Protein AF-A0AAW8TGK5-F1 (afdb_monomer)

pLDDT: mean 77.02, std 14.03, range [43.25, 92.62]

Radius of gyration: 30.62 Å; Cα contacts (8 Å, |Δi|>4): 104; chains: 1; bounding box: 26×89×58 Å

Solvent-accessible surface area (backbone atoms only — not comparable to full-atom values): 5677 Å² total; per-residue (Å²): 141,78,89,89,78,90,84,71,95,69,66,80,74,78,75,80,78,74,75,82,76,82,71,73,89,74,71,74,75,78,62,30,24,34,37,36,42,94,72,34,18,35,38,52,81,92,61,93,57,94,67,88,78,82,48,68,33,77,51,72,88,66,29,35,73,27,78,39,67,67,66,36,43,54,54,27,71,75,72,47,57,47,72,43,80,102

Secondary structure (DSSP, 8-state):
----------------------------PPPPEEEEETTEEESS---SSS-----EES-GGGS--BS-HHHHHHHHHHH--EEEE-

Nearest PDB structures (foldseek):
  8qkh-assembly1_n  TM=4.231E-01  e=6.557E-01  Staphylococcus phage 812

Mean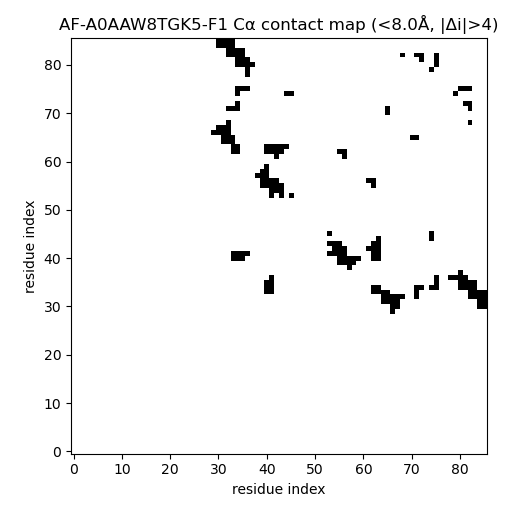 predicted aligned error: 14.54 Å

Structure (mmCIF, N/CA/C/O backbone):
data_AF-A0AAW8TGK5-F1
#
_entry.id   AF-A0AAW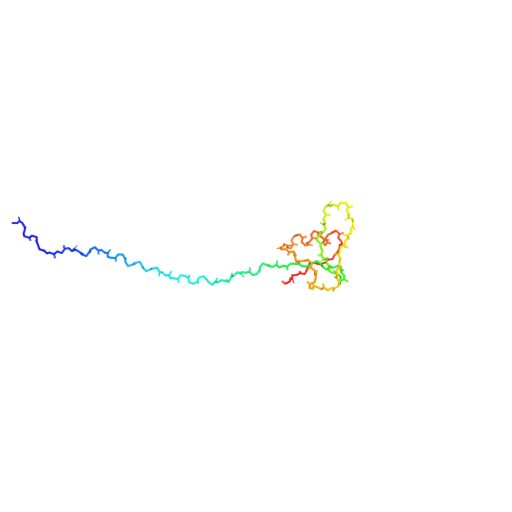8TGK5-F1
#
loop_
_atom_site.group_PDB
_atom_site.id
_atom_site.type_symbol
_atom_site.label_atom_id
_atom_site.label_alt_id
_atom_site.label_comp_id
_atom_site.label_asym_id
_atom_site.label_entity_id
_atom_site.label_seq_id
_atom_site.pdbx_PDB_ins_code
_atom_site.Cartn_x
_atom_site.Cartn_y
_atom_site.Cartn_z
_atom_site.occupancy
_atom_site.B_iso_or_equiv
_atom_site.auth_seq_id
_atom_site.auth_comp_id
_atom_site.auth_asym_id
_atom_site.auth_atom_id
_atom_site.pdbx_PDB_model_num
ATOM 1 N N . PRO A 1 1 ? 12.906 -75.725 39.385 1.00 50.88 1 PRO A N 1
ATOM 2 C CA . PRO A 1 1 ? 13.018 -74.283 39.047 1.00 50.88 1 PRO A CA 1
ATOM 3 C C . PRO A 1 1 ? 13.123 -74.099 37.520 1.00 50.88 1 PRO A C 1
ATOM 5 O O . PRO A 1 1 ? 14.039 -74.644 36.925 1.00 50.88 1 PRO A O 1
ATOM 8 N N . TYR A 1 2 ? 12.218 -73.451 36.790 1.00 43.25 2 TYR A N 1
ATOM 9 C CA . TYR A 1 2 ? 11.074 -72.594 37.099 1.00 43.25 2 TYR A CA 1
ATOM 10 C C . TYR A 1 2 ? 9.999 -72.932 36.043 1.00 43.25 2 TYR A C 1
ATOM 12 O O . TYR A 1 2 ? 10.322 -73.011 34.859 1.00 43.25 2 TYR A O 1
ATOM 20 N N . CYS A 1 3 ? 8.756 -73.193 36.455 1.00 54.91 3 CYS A N 1
ATOM 21 C CA . CYS A 1 3 ? 7.613 -73.276 35.548 1.00 54.91 3 CYS A CA 1
ATOM 22 C C . CYS A 1 3 ? 7.203 -71.840 35.191 1.00 54.91 3 CYS A C 1
ATOM 24 O O . CYS A 1 3 ? 6.718 -71.104 36.045 1.00 54.91 3 CYS A O 1
ATOM 26 N N . GLY A 1 4 ? 7.469 -71.407 33.960 1.00 50.69 4 GLY A N 1
ATOM 27 C CA . GLY A 1 4 ? 7.009 -70.108 33.480 1.00 50.69 4 GLY A CA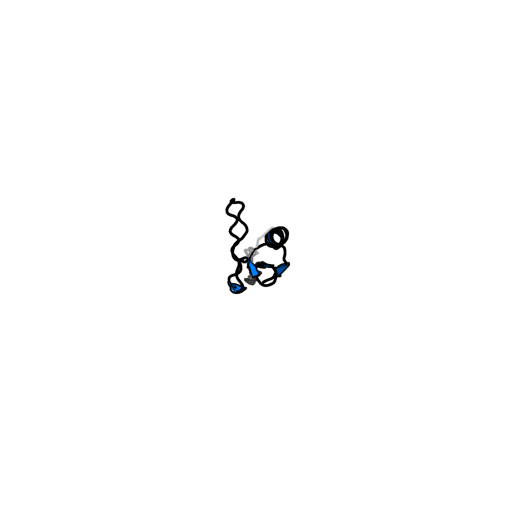 1
ATOM 28 C C . GLY A 1 4 ? 5.526 -70.181 33.124 1.00 50.69 4 GLY A C 1
ATOM 29 O O . GLY A 1 4 ? 5.154 -70.857 32.173 1.00 50.69 4 GLY A O 1
ATOM 30 N N . THR A 1 5 ? 4.684 -69.491 33.880 1.00 58.53 5 THR A N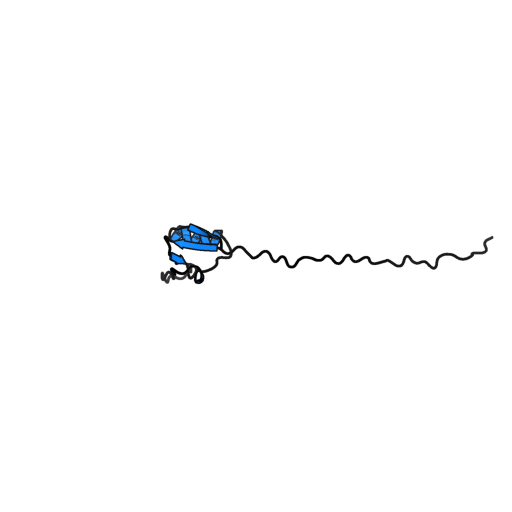 1
ATOM 31 C CA . THR A 1 5 ? 3.302 -69.152 33.505 1.00 58.53 5 THR A CA 1
ATOM 32 C C . THR A 1 5 ? 3.119 -67.644 33.721 1.00 58.53 5 THR A C 1
ATOM 34 O O . THR A 1 5 ? 3.744 -67.124 34.644 1.00 58.53 5 THR A O 1
ATOM 37 N N . PRO A 1 6 ? 2.151 -66.962 33.085 1.00 63.78 6 PRO A N 1
ATOM 38 C CA . PRO A 1 6 ? 1.930 -66.799 31.643 1.00 63.78 6 PRO A CA 1
ATOM 39 C C . PRO A 1 6 ? 1.516 -65.333 31.336 1.00 63.78 6 PRO A C 1
ATOM 41 O O . PRO A 1 6 ? 0.331 -65.043 31.317 1.00 63.78 6 PRO A O 1
ATOM 44 N N . LEU A 1 7 ? 2.439 -64.384 31.189 1.00 54.69 7 LEU A N 1
ATOM 45 C CA . LEU A 1 7 ? 2.159 -62.931 31.205 1.00 54.69 7 LEU A CA 1
ATOM 46 C C . LEU A 1 7 ? 3.372 -62.256 30.530 1.00 54.69 7 LEU A C 1
ATOM 48 O O . LEU A 1 7 ? 4.492 -62.552 30.931 1.00 54.69 7 LEU A O 1
ATOM 52 N N . ASP A 1 8 ? 3.331 -61.456 29.472 1.00 55.66 8 ASP A N 1
ATOM 53 C CA . ASP A 1 8 ? 2.303 -60.578 28.944 1.00 55.66 8 ASP A CA 1
ATOM 54 C C . ASP A 1 8 ? 2.495 -60.486 27.416 1.00 55.66 8 ASP A C 1
ATOM 56 O O . ASP A 1 8 ? 3.416 -59.828 26.936 1.00 55.66 8 ASP A O 1
ATOM 60 N N . ASP A 1 9 ? 1.596 -61.097 26.637 1.00 55.09 9 ASP A N 1
ATOM 61 C CA . ASP A 1 9 ? 1.370 -60.716 25.227 1.00 55.09 9 ASP A CA 1
ATOM 62 C C . ASP A 1 9 ? 0.640 -59.356 25.129 1.00 55.09 9 ASP A C 1
ATOM 64 O O . ASP A 1 9 ? 0.119 -58.975 24.082 1.00 55.09 9 ASP A O 1
ATOM 68 N N . ASP A 1 10 ? 0.624 -58.578 26.212 1.00 61.38 10 ASP A N 1
ATOM 69 C CA . ASP A 1 10 ? 0.232 -57.179 26.203 1.00 61.38 10 ASP A CA 1
ATOM 70 C C . ASP A 1 10 ? 1.437 -56.326 25.792 1.00 61.38 10 ASP A C 1
ATOM 72 O O . ASP A 1 10 ? 1.974 -55.515 26.548 1.00 61.38 10 ASP A O 1
ATOM 76 N N . PHE A 1 11 ? 1.836 -56.470 24.522 1.00 59.25 11 PHE A N 1
ATOM 77 C CA . PHE A 1 11 ? 2.472 -55.361 23.816 1.00 59.25 11 PHE A CA 1
ATOM 78 C C . PHE A 1 11 ? 1.656 -54.099 24.126 1.00 59.25 11 PHE A C 1
ATOM 80 O O . PHE A 1 11 ? 0.435 -54.123 23.916 1.00 59.25 11 PHE A O 1
ATOM 87 N N . PRO A 1 12 ? 2.260 -52.987 24.585 1.00 62.25 12 PRO A N 1
ATOM 88 C CA . PRO A 1 12 ? 1.508 -51.757 24.718 1.00 62.25 12 PRO A CA 1
ATOM 89 C C . PRO A 1 12 ? 1.029 -51.391 23.315 1.00 62.25 12 PRO A C 1
ATOM 91 O O . PRO A 1 12 ? 1.810 -50.966 22.461 1.00 62.25 12 PRO A O 1
ATOM 94 N N . LYS A 1 13 ? -0.267 -51.600 23.056 1.00 62.72 13 LYS A N 1
ATOM 95 C CA . LYS A 1 13 ? -0.947 -51.028 21.900 1.00 62.72 13 LYS A CA 1
ATOM 96 C C . LYS A 1 13 ? -0.774 -49.533 22.067 1.00 62.72 13 LYS A C 1
ATOM 98 O O . LYS A 1 13 ? -1.445 -48.926 22.900 1.00 62.72 13 LYS A O 1
ATOM 103 N N . TYR A 1 14 ? 0.179 -48.962 21.341 1.00 59.41 14 TYR A N 1
ATOM 104 C CA . TYR A 1 14 ? 0.372 -47.529 21.268 1.00 59.41 14 TYR A CA 1
ATOM 105 C C . TYR A 1 14 ? -0.969 -46.945 20.831 1.00 59.41 14 TYR A C 1
ATOM 107 O O . TYR A 1 14 ? -1.399 -47.059 19.686 1.00 59.41 14 TYR A O 1
ATOM 115 N N . LYS A 1 15 ? -1.710 -46.395 21.789 1.00 60.94 15 LYS A N 1
ATOM 116 C CA . LYS A 1 15 ? -2.941 -45.690 21.495 1.00 60.94 15 LYS A CA 1
ATOM 117 C C . LYS A 1 15 ? -2.477 -44.351 20.959 1.00 60.94 15 LYS A C 1
ATOM 119 O O . LYS A 1 15 ? -2.104 -43.466 21.724 1.00 60.94 15 LYS A O 1
ATOM 124 N N . THR A 1 16 ? -2.395 -44.242 19.637 1.00 63.69 16 THR A N 1
ATOM 125 C CA . THR A 1 16 ? -2.135 -42.971 18.974 1.00 63.69 16 THR A CA 1
ATOM 126 C C . THR A 1 16 ? -3.345 -42.084 19.209 1.00 63.69 16 THR A C 1
ATOM 128 O O . THR A 1 16 ? -4.304 -42.075 18.439 1.00 63.69 16 THR A O 1
ATOM 131 N N . HIS A 1 17 ? -3.330 -41.376 20.331 1.00 60.56 17 HIS A N 1
ATOM 132 C CA . HIS A 1 17 ? -4.189 -40.234 20.561 1.00 60.56 17 HIS A CA 1
ATOM 133 C C . HIS A 1 17 ? -3.656 -39.097 19.692 1.00 60.56 17 HIS A C 1
ATOM 135 O O . HIS A 1 17 ? -2.963 -38.207 20.174 1.00 60.56 17 HIS A O 1
ATOM 141 N N . PHE A 1 18 ? -3.923 -39.162 18.390 1.00 67.25 18 PHE A N 1
ATOM 142 C CA . PHE A 1 18 ? -3.820 -37.970 17.569 1.00 67.25 18 PHE A CA 1
ATOM 143 C C . PHE A 1 18 ? -4.916 -37.026 18.057 1.00 67.25 18 PHE A C 1
ATOM 145 O O . PHE A 1 18 ? -6.104 -37.320 17.940 1.00 67.25 18 PHE A O 1
ATOM 152 N N . THR A 1 19 ? -4.520 -35.928 18.684 1.00 67.62 19 THR A N 1
ATOM 153 C CA . THR A 1 19 ? -5.408 -34.786 18.858 1.00 67.62 19 THR A CA 1
ATOM 154 C C . THR A 1 19 ? -5.554 -34.134 17.492 1.00 67.62 19 THR A C 1
ATOM 156 O O . THR A 1 19 ? -4.569 -33.624 16.958 1.00 67.62 19 THR A O 1
ATOM 159 N N . GLU A 1 20 ? -6.755 -34.174 16.915 1.00 67.50 20 GLU A N 1
ATOM 160 C CA . GLU A 1 20 ? -7.096 -33.327 15.773 1.00 67.50 20 GLU A CA 1
ATOM 161 C C . GLU A 1 20 ? -6.983 -31.869 16.226 1.00 67.50 20 GLU A C 1
ATOM 163 O O . GLU A 1 20 ? -7.843 -31.343 16.933 1.00 67.50 20 GLU A O 1
ATOM 168 N N . LEU A 1 21 ? -5.874 -31.227 15.864 1.00 68.81 21 LEU A N 1
ATOM 169 C CA . LEU A 1 21 ? -5.755 -29.782 15.950 1.00 68.81 21 LEU A CA 1
ATOM 170 C C . LEU A 1 21 ? -6.684 -29.205 14.878 1.00 68.81 21 LEU A C 1
ATOM 172 O O . LEU A 1 21 ? -6.361 -29.246 13.694 1.00 68.81 21 LEU A O 1
ATOM 176 N N . HIS A 1 22 ? -7.843 -28.686 15.291 1.00 62.34 22 HIS A N 1
ATOM 177 C CA . HIS A 1 22 ? -8.582 -27.718 14.482 1.00 62.34 22 HIS A CA 1
ATOM 178 C C . HIS A 1 22 ? -7.726 -26.454 14.432 1.00 62.34 22 HIS A C 1
ATOM 180 O O . HIS A 1 22 ? -7.798 -25.611 15.324 1.00 62.34 22 HIS A O 1
ATOM 186 N N . ILE A 1 23 ? -6.857 -26.369 13.430 1.00 73.38 23 ILE A N 1
ATOM 187 C CA . ILE A 1 23 ? -6.257 -25.100 13.037 1.00 73.38 23 ILE A CA 1
ATOM 188 C C . ILE A 1 23 ? -7.419 -24.346 12.384 1.00 73.38 23 ILE A C 1
ATOM 190 O O . ILE A 1 23 ? -7.896 -24.813 11.349 1.00 73.38 23 ILE A O 1
ATOM 194 N N . PRO A 1 24 ? -7.977 -23.285 12.999 1.00 63.75 24 PRO A N 1
ATOM 195 C CA . PRO A 1 24 ? -8.936 -22.469 12.276 1.00 63.75 24 PRO A CA 1
ATOM 196 C C . PRO A 1 24 ? -8.231 -21.964 11.015 1.00 63.75 24 PRO A C 1
ATOM 198 O O . PRO A 1 24 ? -7.071 -21.555 11.093 1.00 63.75 24 PRO A O 1
ATOM 201 N N . ASP A 1 25 ? -8.914 -22.002 9.869 1.00 62.41 25 ASP A N 1
ATOM 202 C CA . ASP A 1 25 ? -8.496 -21.329 8.631 1.00 62.41 25 ASP A CA 1
ATOM 203 C C . ASP A 1 25 ? -8.554 -19.801 8.826 1.00 62.41 25 ASP A C 1
ATOM 205 O O . ASP A 1 25 ? -9.202 -19.068 8.083 1.00 62.41 25 ASP A O 1
ATOM 209 N N . GLU A 1 26 ? -7.921 -19.295 9.879 1.00 60.09 26 GLU A N 1
ATOM 210 C CA . GLU A 1 26 ? -7.731 -17.877 10.113 1.00 60.09 26 GLU A CA 1
ATOM 211 C C . GLU A 1 26 ? -6.540 -17.461 9.249 1.00 60.09 26 GLU A C 1
ATOM 213 O O . GLU A 1 26 ? -5.423 -17.228 9.705 1.00 60.09 26 GLU A O 1
ATOM 218 N N . VAL A 1 27 ? -6.780 -17.468 7.937 1.00 64.81 27 VAL A N 1
ATOM 219 C CA . VAL A 1 27 ? -5.971 -16.723 6.983 1.00 64.81 27 VAL A CA 1
ATOM 220 C C . VAL A 1 27 ? -6.166 -15.264 7.373 1.00 64.81 27 VAL A C 1
ATOM 222 O O . VAL A 1 27 ? -7.178 -14.662 7.020 1.00 64.81 27 VAL A O 1
ATOM 225 N N . GLU A 1 28 ? -5.250 -14.721 8.177 1.00 62.53 28 GLU A N 1
ATOM 226 C CA . GLU A 1 28 ? -5.179 -13.282 8.420 1.00 62.53 28 GLU A CA 1
ATOM 227 C C . GLU A 1 28 ? -5.193 -12.594 7.050 1.00 62.53 28 GLU A C 1
ATOM 229 O O . GLU A 1 28 ? -4.281 -12.790 6.244 1.00 62.53 28 GLU A O 1
ATOM 234 N N . GLU A 1 29 ? -6.261 -11.851 6.741 1.00 65.88 29 GLU A N 1
ATOM 235 C CA . GLU A 1 29 ? -6.316 -11.085 5.501 1.00 65.88 29 GLU A CA 1
ATOM 236 C C . GLU A 1 29 ? -5.115 -10.140 5.480 1.00 65.88 29 GLU A C 1
ATOM 238 O O . GLU A 1 29 ? -4.952 -9.298 6.370 1.00 65.88 29 GLU A O 1
ATOM 243 N N . GLU A 1 30 ? -4.250 -10.303 4.476 1.00 68.44 30 GLU A N 1
ATOM 244 C CA . GLU A 1 30 ? -3.071 -9.460 4.340 1.00 68.44 30 GLU A CA 1
ATOM 245 C C . GLU A 1 30 ? -3.516 -7.989 4.277 1.00 68.44 30 GLU A C 1
ATOM 247 O O . GLU A 1 30 ? -4.367 -7.630 3.450 1.00 68.44 30 GLU A O 1
ATOM 252 N N . PRO A 1 31 ? -2.990 -7.123 5.163 1.00 67.31 31 PRO A N 1
ATOM 253 C CA . PRO A 1 31 ? -3.411 -5.736 5.225 1.00 67.31 31 PRO A CA 1
ATOM 254 C C . PRO A 1 31 ? -3.043 -5.028 3.923 1.00 67.31 31 PRO A C 1
ATOM 256 O O . PRO A 1 31 ? -1.868 -4.861 3.605 1.00 67.31 31 PRO A O 1
ATOM 259 N N . LYS A 1 32 ? -4.059 -4.564 3.196 1.00 87.50 32 LYS A N 1
ATOM 260 C CA . LYS A 1 32 ? -3.884 -3.797 1.961 1.00 87.50 32 LYS A CA 1
ATOM 261 C C . LYS A 1 32 ? -3.839 -2.309 2.271 1.00 87.50 32 LYS A C 1
ATOM 263 O O . LYS A 1 32 ? -4.526 -1.814 3.160 1.00 87.50 32 LYS A O 1
ATOM 268 N N . TYR A 1 33 ? -3.043 -1.573 1.515 1.00 90.56 33 TYR A N 1
ATOM 269 C CA . TYR A 1 33 ? -2.853 -0.136 1.667 1.00 90.56 33 TYR A CA 1
ATOM 270 C C . TYR A 1 33 ? -3.216 0.580 0.365 1.00 90.56 33 TYR A C 1
ATOM 272 O O . TYR A 1 33 ? -2.998 0.058 -0.721 1.00 90.56 33 TYR A O 1
ATOM 280 N N . ARG A 1 34 ? -3.777 1.785 0.448 1.00 91.38 34 ARG A N 1
ATOM 281 C CA . ARG A 1 34 ? -4.102 2.647 -0.700 1.00 91.38 34 ARG A CA 1
ATOM 282 C C . ARG A 1 34 ? -3.412 3.994 -0.521 1.00 91.38 34 ARG A C 1
ATOM 284 O O . ARG A 1 34 ? -3.328 4.513 0.589 1.00 91.38 34 ARG A O 1
ATOM 291 N N . VAL A 1 35 ? -2.928 4.574 -1.612 1.00 91.62 35 VAL A N 1
ATOM 292 C CA . VAL A 1 35 ? -2.279 5.893 -1.606 1.00 91.62 35 VAL A CA 1
ATOM 293 C C . VAL A 1 35 ? -3.316 6.958 -1.943 1.00 91.62 35 VAL A C 1
ATOM 295 O O . VAL A 1 35 ? -3.933 6.874 -3.002 1.00 91.62 35 VAL A O 1
ATOM 298 N N . ASN A 1 36 ? -3.504 7.935 -1.050 1.00 92.06 36 ASN A N 1
ATOM 299 C CA . ASN A 1 36 ? -4.411 9.071 -1.219 1.00 92.06 36 ASN A CA 1
ATOM 300 C C . ASN A 1 36 ? -3.616 10.379 -1.331 1.00 92.06 36 ASN A C 1
ATOM 302 O O . ASN A 1 36 ? -2.790 10.710 -0.479 1.00 92.06 36 ASN A O 1
ATOM 306 N N . ILE A 1 37 ? -3.906 11.135 -2.380 1.00 91.00 37 ILE A N 1
ATOM 307 C CA . ILE A 1 37 ? -3.285 12.402 -2.734 1.00 91.00 37 ILE A CA 1
ATOM 308 C C . ILE A 1 37 ? -4.406 13.438 -2.822 1.00 91.00 37 ILE A C 1
ATOM 310 O O . ILE A 1 37 ? -5.013 13.645 -3.872 1.00 91.00 37 ILE A O 1
ATOM 314 N N . GLY A 1 38 ? -4.742 14.049 -1.683 1.00 87.56 38 GLY A N 1
ATOM 315 C CA . GLY A 1 38 ? -5.730 15.132 -1.621 1.00 87.56 38 GLY A CA 1
ATOM 316 C C . GLY A 1 38 ? -7.142 14.756 -2.099 1.00 87.56 38 GLY A C 1
ATOM 317 O O . GLY A 1 38 ? -7.863 15.623 -2.585 1.00 87.56 38 GLY A O 1
ATOM 318 N N . GLY A 1 39 ? -7.541 13.485 -1.982 1.00 88.31 39 GLY A N 1
ATOM 319 C CA . GLY A 1 39 ? -8.845 12.964 -2.414 1.00 88.31 39 GLY A CA 1
ATOM 320 C C . GLY A 1 39 ? -8.818 12.144 -3.708 1.00 88.31 39 GLY A C 1
ATOM 321 O O . GLY A 1 39 ? -9.837 11.556 -4.068 1.00 88.31 39 GLY A O 1
ATOM 322 N N . LEU A 1 40 ? -7.671 12.067 -4.387 1.00 92.44 40 LEU A N 1
ATOM 323 C CA . LEU A 1 40 ? -7.427 11.133 -5.486 1.00 92.44 40 LEU A CA 1
ATOM 324 C C . LEU A 1 40 ? -6.622 9.933 -4.996 1.00 92.44 40 LEU A C 1
ATOM 326 O O . LEU A 1 40 ? -5.651 10.085 -4.262 1.00 92.44 40 LEU A O 1
ATOM 330 N N . TYR A 1 41 ? -6.979 8.748 -5.464 1.00 92.62 41 TYR A N 1
ATOM 331 C CA . TYR A 1 41 ? -6.269 7.517 -5.171 1.00 92.62 41 TYR A CA 1
ATOM 332 C C . TYR A 1 41 ? -5.402 7.075 -6.340 1.00 92.62 41 TYR A C 1
ATOM 334 O O . TYR A 1 41 ? -5.785 7.214 -7.503 1.00 92.62 41 TYR A O 1
ATOM 342 N N . LEU A 1 42 ? -4.248 6.498 -6.026 1.00 90.62 42 LEU A N 1
ATOM 343 C CA . LEU A 1 42 ? -3.375 5.893 -7.024 1.00 90.62 42 LEU A CA 1
ATOM 344 C C . LEU A 1 42 ? -4.045 4.636 -7.600 1.00 90.62 42 LEU A C 1
ATOM 346 O O . LEU A 1 42 ? -4.482 3.766 -6.844 1.00 90.62 42 LEU A O 1
ATOM 350 N N . LYS A 1 43 ? -4.156 4.546 -8.927 1.00 91.06 43 LYS A N 1
ATOM 351 C CA . LYS A 1 43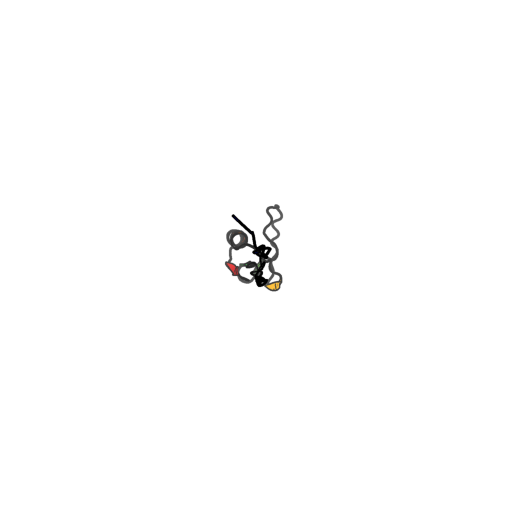 ? -4.768 3.398 -9.616 1.00 91.06 43 LYS A CA 1
ATOM 352 C C . LYS A 1 43 ? -3.737 2.339 -10.007 1.00 91.06 43 LYS A C 1
ATOM 354 O O . LYS A 1 43 ? -4.076 1.163 -10.073 1.00 91.06 43 LYS A O 1
ATOM 359 N N . GLU A 1 44 ? -2.496 2.752 -10.236 1.00 87.88 44 GLU A N 1
ATOM 360 C CA . GLU A 1 44 ? -1.369 1.895 -10.617 1.00 87.88 44 GLU A CA 1
ATOM 361 C C . GLU A 1 44 ? -0.093 2.418 -9.938 1.00 87.88 44 GLU A C 1
ATOM 363 O O . GLU A 1 44 ? 0.023 3.636 -9.771 1.00 87.88 44 GLU A O 1
ATOM 368 N N . PRO A 1 45 ? 0.843 1.544 -9.525 1.00 85.62 45 PRO A N 1
ATOM 369 C CA . PRO A 1 45 ? 2.111 1.961 -8.932 1.00 85.62 45 PRO A CA 1
ATOM 370 C C . PRO A 1 45 ? 2.938 2.780 -9.926 1.00 85.62 45 PRO A C 1
ATOM 372 O O . PRO A 1 45 ? 2.865 2.570 -11.138 1.00 85.62 45 PRO A O 1
ATOM 375 N N . LEU A 1 46 ? 3.752 3.698 -9.405 1.00 82.19 46 LEU A N 1
ATOM 376 C CA . LEU A 1 46 ? 4.733 4.413 -10.218 1.00 82.19 46 LEU A CA 1
ATOM 377 C C . LEU A 1 46 ? 5.753 3.394 -10.727 1.00 82.19 46 LEU A C 1
ATOM 379 O O . LEU A 1 46 ? 6.477 2.793 -9.937 1.00 82.19 46 LEU A O 1
ATOM 383 N N . ALA A 1 47 ? 5.744 3.137 -12.031 1.00 68.25 47 ALA A N 1
ATOM 384 C CA . ALA A 1 47 ? 6.723 2.268 -12.661 1.00 68.25 47 ALA A CA 1
ATOM 385 C C . ALA A 1 47 ? 8.014 3.052 -12.924 1.00 68.25 47 ALA A C 1
ATOM 387 O O . ALA A 1 47 ? 7.963 4.203 -13.349 1.00 68.25 47 ALA A O 1
ATOM 388 N N . ASP A 1 48 ? 9.166 2.394 -12.773 1.00 64.38 48 ASP A N 1
ATOM 389 C CA . ASP A 1 48 ? 10.492 2.964 -13.078 1.00 64.38 48 ASP A CA 1
ATOM 390 C C . ASP A 1 48 ? 10.687 3.307 -14.569 1.00 64.38 48 ASP A C 1
ATOM 392 O O . ASP A 1 48 ? 11.702 3.874 -14.981 1.00 64.38 48 ASP A O 1
ATOM 396 N N . THR A 1 49 ? 9.744 2.917 -15.427 1.00 60.47 49 THR A N 1
ATOM 397 C CA . THR A 1 49 ? 9.780 3.238 -16.849 1.00 60.47 49 THR A CA 1
ATOM 398 C C . THR A 1 49 ? 9.520 4.726 -17.051 1.00 60.47 49 THR A C 1
ATOM 400 O O . THR A 1 49 ? 8.544 5.245 -16.532 1.00 60.47 49 THR A O 1
ATOM 403 N N . ASN A 1 50 ? 10.356 5.382 -17.866 1.00 60.22 50 ASN A N 1
ATOM 404 C CA . ASN A 1 50 ? 10.348 6.815 -18.226 1.00 60.22 50 ASN A CA 1
ATOM 405 C C . ASN A 1 50 ? 9.018 7.394 -18.781 1.00 60.22 50 ASN A C 1
ATOM 407 O O . ASN A 1 50 ? 9.007 8.505 -19.314 1.00 60.22 50 ASN A O 1
ATOM 411 N N . ASP A 1 51 ? 7.917 6.653 -18.720 1.00 65.94 51 ASP A N 1
ATOM 412 C CA . ASP A 1 51 ? 6.585 7.108 -19.074 1.00 65.94 51 ASP A CA 1
ATOM 413 C C . ASP A 1 51 ? 5.939 7.756 -17.838 1.00 65.94 51 ASP A C 1
ATOM 415 O O . ASP A 1 51 ? 5.491 7.085 -16.913 1.00 65.94 51 ASP A O 1
ATOM 419 N N . PHE A 1 52 ? 5.936 9.090 -17.789 1.00 66.00 52 PHE A N 1
ATOM 420 C CA . PHE A 1 52 ? 5.514 9.886 -16.624 1.00 66.00 52 PHE A CA 1
ATOM 421 C C . PHE A 1 52 ? 3.981 9.935 -16.435 1.00 66.00 52 PHE A C 1
ATOM 423 O O . PHE A 1 52 ? 3.428 10.883 -15.873 1.00 66.00 52 PHE A O 1
ATOM 430 N N . THR A 1 53 ? 3.259 8.948 -16.961 1.00 76.38 53 THR A N 1
ATOM 431 C CA . THR A 1 53 ? 1.797 8.934 -16.956 1.00 76.38 53 THR A CA 1
ATOM 432 C C . THR A 1 53 ? 1.291 8.353 -15.636 1.00 76.38 53 THR A C 1
ATOM 434 O O . THR A 1 53 ? 1.259 7.142 -15.444 1.00 76.38 53 THR A O 1
ATOM 437 N N . ILE A 1 54 ? 0.875 9.225 -14.713 1.00 83.69 54 ILE A N 1
ATOM 438 C CA . ILE A 1 54 ? 0.352 8.819 -13.401 1.00 83.69 54 ILE A CA 1
ATOM 439 C C . ILE A 1 54 ? -1.152 8.535 -13.513 1.00 83.69 54 ILE A C 1
ATOM 441 O O . ILE A 1 54 ? -1.957 9.425 -13.795 1.00 83.69 54 ILE A O 1
ATOM 445 N N . SER A 1 55 ? -1.537 7.284 -13.264 1.00 87.69 55 SER A N 1
ATOM 446 C CA . SER A 1 55 ? -2.924 6.812 -13.304 1.00 87.69 55 SER A CA 1
ATOM 447 C C . SER A 1 55 ? -3.586 6.977 -11.931 1.00 87.69 55 SER A C 1
ATOM 449 O O . SER A 1 55 ? -3.168 6.362 -10.946 1.00 87.69 55 SER A O 1
ATOM 451 N N . MET A 1 56 ? -4.620 7.820 -11.840 1.00 90.38 56 MET A N 1
ATOM 452 C CA . MET A 1 56 ? -5.315 8.142 -10.583 1.00 90.38 56 MET A CA 1
ATOM 453 C C . MET A 1 56 ? -6.837 8.021 -10.728 1.00 90.38 56 MET A C 1
ATOM 455 O O . MET A 1 56 ? -7.391 8.143 -11.821 1.00 90.38 56 MET A O 1
ATOM 459 N N . THR A 1 57 ? -7.532 7.783 -9.618 1.00 91.62 57 THR A N 1
ATOM 460 C CA . THR A 1 57 ? -8.988 7.604 -9.554 1.00 91.62 57 THR A CA 1
ATOM 461 C C . THR A 1 57 ? -9.579 8.292 -8.328 1.00 91.62 57 THR A C 1
ATOM 463 O O . THR A 1 57 ? -9.012 8.256 -7.246 1.00 91.62 57 THR A O 1
ATOM 466 N N . TRP A 1 58 ? -10.761 8.888 -8.465 1.00 92.44 58 TRP A N 1
ATOM 467 C CA . TRP A 1 58 ? -11.528 9.424 -7.329 1.00 92.44 58 TRP A CA 1
ATOM 468 C C . TRP A 1 58 ? -12.258 8.328 -6.547 1.00 92.44 58 TRP A C 1
ATOM 470 O O . TRP A 1 58 ? -12.675 8.530 -5.410 1.00 92.44 58 TRP A O 1
ATOM 480 N N . ASN A 1 59 ? -12.449 7.163 -7.169 1.00 90.00 59 ASN A N 1
ATOM 481 C CA . ASN A 1 59 ? -13.145 6.046 -6.559 1.00 90.00 59 ASN A CA 1
ATOM 482 C C . ASN A 1 59 ? -12.140 5.124 -5.865 1.00 90.00 59 ASN A C 1
ATOM 484 O O . ASN A 1 59 ? -11.299 4.500 -6.521 1.00 90.00 59 ASN A O 1
ATOM 488 N N . LYS A 1 60 ? -12.287 5.029 -4.541 1.00 87.38 60 LYS A N 1
ATOM 489 C CA . LYS A 1 60 ? -11.433 4.247 -3.652 1.00 87.38 60 LYS A CA 1
ATOM 490 C C . LYS A 1 60 ? -11.398 2.766 -4.034 1.00 87.38 60 LYS A C 1
ATOM 492 O O . LYS A 1 60 ? -10.360 2.145 -3.844 1.00 87.38 60 LYS A O 1
ATOM 497 N N . ASP A 1 61 ? -12.475 2.196 -4.566 1.00 87.88 61 ASP A N 1
ATOM 498 C CA . ASP A 1 61 ? -12.564 0.761 -4.888 1.00 87.88 61 ASP A CA 1
ATOM 499 C C . ASP A 1 61 ? -11.738 0.366 -6.113 1.00 87.88 61 ASP A C 1
ATOM 501 O O . ASP A 1 61 ? -11.327 -0.784 -6.234 1.00 87.88 61 ASP A O 1
ATOM 505 N N . TYR A 1 62 ? -11.444 1.330 -6.988 1.00 89.19 62 TYR A N 1
ATOM 506 C CA . TYR A 1 62 ? -10.546 1.144 -8.130 1.00 89.19 62 TYR A CA 1
ATOM 507 C C . TYR A 1 62 ? -9.096 1.525 -7.819 1.00 89.19 62 TYR A C 1
ATOM 509 O O . TYR A 1 62 ? -8.263 1.525 -8.723 1.00 89.19 62 TYR A O 1
ATOM 517 N N . ALA A 1 63 ? -8.793 1.907 -6.577 1.00 91.69 63 ALA A N 1
ATOM 518 C CA . ALA A 1 63 ? -7.431 2.211 -6.171 1.00 91.69 63 ALA A CA 1
ATOM 519 C C . ALA A 1 63 ? -6.587 0.936 -6.110 1.00 91.69 63 ALA A C 1
ATOM 521 O O . ALA A 1 63 ? -7.077 -0.126 -5.718 1.00 91.69 63 ALA A O 1
ATOM 522 N N . TYR A 1 64 ? -5.303 1.067 -6.429 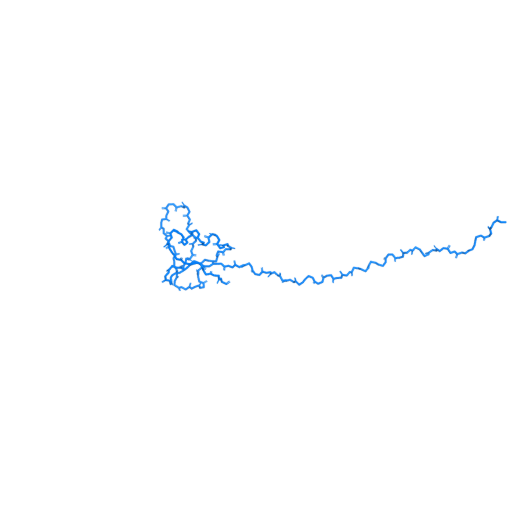1.00 89.19 64 TYR A N 1
ATOM 523 C CA . TYR A 1 64 ? -4.354 -0.029 -6.330 1.00 89.19 64 TYR A CA 1
ATOM 524 C C . TYR A 1 64 ? -4.175 -0.453 -4.863 1.00 89.19 64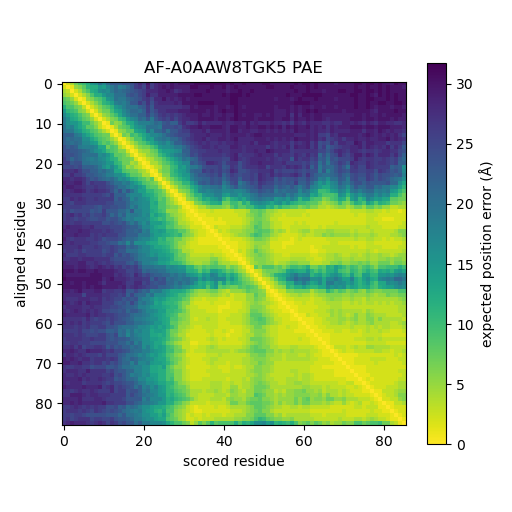 TYR A C 1
ATOM 526 O O . TYR A 1 64 ? -3.832 0.394 -4.029 1.00 89.19 64 TYR A O 1
ATOM 534 N N . PRO A 1 65 ? -4.408 -1.733 -4.519 1.00 90.62 65 PRO A N 1
ATOM 535 C CA . PRO A 1 65 ? -4.091 -2.253 -3.201 1.00 90.62 65 PRO A CA 1
ATOM 536 C C . PRO A 1 65 ? -2.603 -2.614 -3.136 1.00 90.62 65 PRO A C 1
ATOM 538 O O . PRO A 1 65 ? -2.144 -3.533 -3.803 1.00 90.62 65 PRO A O 1
ATOM 541 N N . PHE A 1 66 ? -1.852 -1.892 -2.316 1.00 89.81 66 PHE A N 1
ATOM 542 C CA . PHE A 1 66 ? -0.475 -2.222 -1.977 1.00 89.81 66 PHE A CA 1
ATOM 543 C C . PHE A 1 66 ? -0.440 -3.233 -0.837 1.00 89.81 66 PHE A C 1
ATOM 545 O O . PHE A 1 66 ? -1.050 -3.000 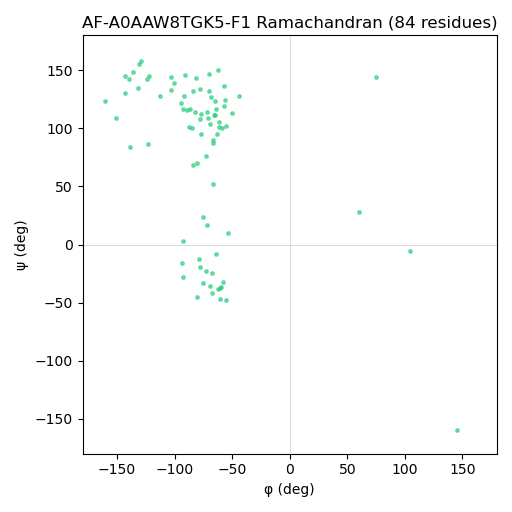0.204 1.00 89.81 66 PHE A O 1
ATOM 552 N N . ASP A 1 67 ? 0.348 -4.290 -0.987 1.00 88.31 67 ASP A N 1
ATOM 553 C CA . ASP A 1 67 ? 0.492 -5.322 0.050 1.00 88.31 67 ASP A CA 1
ATOM 554 C C . ASP A 1 67 ? 1.436 -4.886 1.189 1.00 88.31 67 ASP A C 1
ATOM 556 O O . ASP A 1 67 ? 1.501 -5.504 2.247 1.00 88.31 67 ASP A O 1
ATOM 560 N N . SER A 1 68 ? 2.182 -3.790 0.998 1.00 88.25 68 SER A N 1
ATOM 561 C CA . SER A 1 68 ? 3.101 -3.243 1.997 1.00 88.25 68 SER A CA 1
ATOM 562 C C . SER A 1 68 ? 2.911 -1.747 2.180 1.00 88.25 68 SER A C 1
ATOM 564 O O . SER A 1 68 ? 2.886 -0.973 1.220 1.00 88.25 68 SER A O 1
ATOM 566 N N . TRP A 1 69 ? 2.884 -1.324 3.444 1.00 88.81 69 TRP A N 1
ATOM 567 C CA . TRP A 1 69 ? 2.877 0.089 3.804 1.00 88.81 69 TRP A CA 1
ATOM 568 C C . TRP A 1 69 ? 4.108 0.831 3.275 1.00 88.81 69 TRP A C 1
ATOM 570 O O . TRP A 1 69 ? 3.991 1.984 2.867 1.00 88.81 69 TRP A O 1
ATOM 580 N N . ASN A 1 70 ? 5.283 0.187 3.266 1.00 89.38 70 ASN A N 1
ATOM 581 C CA . ASN A 1 70 ? 6.509 0.844 2.814 1.00 89.38 70 ASN A CA 1
ATOM 582 C C . ASN A 1 70 ? 6.455 1.143 1.310 1.00 89.38 70 ASN A C 1
ATOM 584 O O . ASN A 1 70 ? 6.776 2.257 0.914 1.00 89.38 70 ASN A O 1
ATOM 588 N N . MET A 1 71 ? 5.941 0.197 0.512 1.00 87.88 71 MET A N 1
ATOM 589 C CA . MET A 1 71 ? 5.713 0.402 -0.925 1.00 87.88 71 MET A CA 1
ATOM 590 C C . MET A 1 71 ? 4.723 1.546 -1.172 1.00 87.88 71 MET A C 1
ATOM 592 O O . MET A 1 71 ? 5.000 2.464 -1.935 1.00 87.88 71 MET A O 1
ATOM 596 N N . ALA A 1 72 ? 3.596 1.568 -0.453 1.00 89.94 72 ALA A N 1
ATOM 597 C CA . ALA A 1 72 ? 2.640 2.671 -0.558 1.00 89.94 72 ALA A CA 1
ATOM 598 C C . ALA A 1 72 ? 3.260 4.030 -0.161 1.00 89.94 72 ALA A C 1
ATOM 600 O O . ALA A 1 72 ? 2.971 5.064 -0.768 1.00 89.94 72 ALA A O 1
ATOM 601 N N . ARG A 1 73 ? 4.129 4.045 0.858 1.00 90.44 73 ARG A N 1
ATOM 602 C CA . ARG A 1 73 ? 4.769 5.265 1.362 1.00 90.44 73 ARG A CA 1
ATOM 603 C C . ARG A 1 73 ? 5.780 5.861 0.388 1.00 90.44 73 ARG A C 1
ATOM 605 O O . ARG A 1 73 ? 5.888 7.089 0.329 1.00 90.44 73 ARG A O 1
ATOM 612 N N . GLU A 1 74 ? 6.509 5.038 -0.354 1.00 89.94 74 GLU A N 1
ATOM 613 C CA . GLU A 1 74 ? 7.446 5.509 -1.382 1.00 89.94 74 GLU A CA 1
ATOM 614 C C . GLU A 1 74 ? 6.718 6.418 -2.380 1.00 89.94 74 GLU A C 1
ATOM 616 O O . GLU A 1 74 ? 7.093 7.580 -2.543 1.00 89.94 74 GLU A O 1
ATOM 621 N N . HIS A 1 75 ? 5.557 5.984 -2.876 1.00 86.94 75 HIS A N 1
ATOM 622 C CA . HIS A 1 75 ? 4.731 6.794 -3.775 1.00 86.94 75 HIS A CA 1
ATOM 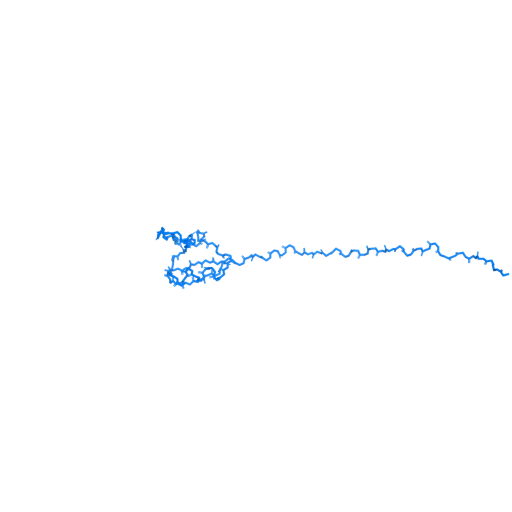623 C C . HIS A 1 75 ? 4.224 8.097 -3.137 1.00 86.94 75 HIS A C 1
ATOM 625 O O . HIS A 1 75 ? 4.207 9.139 -3.790 1.00 86.94 75 HIS A O 1
ATOM 631 N N . THR A 1 76 ? 3.846 8.088 -1.851 1.00 87.25 76 THR A N 1
ATOM 632 C CA . THR A 1 76 ? 3.465 9.339 -1.157 1.00 87.25 76 THR A CA 1
ATOM 633 C C . THR A 1 76 ? 4.636 10.295 -0.954 1.00 87.25 76 THR A C 1
ATOM 635 O O . THR A 1 76 ? 4.414 11.495 -0.815 1.00 87.25 76 THR A O 1
ATOM 638 N N . SER A 1 77 ? 5.872 9.791 -0.924 1.00 86.19 77 SER A N 1
ATOM 639 C CA . SER A 1 77 ? 7.070 10.628 -0.797 1.00 86.19 77 SER A CA 1
ATOM 640 C C . SER A 1 77 ? 7.382 11.345 -2.112 1.00 86.19 77 SER A C 1
ATOM 642 O O . SER A 1 77 ? 7.838 12.485 -2.085 1.00 86.19 77 SER A O 1
ATOM 644 N N . GLU A 1 78 ? 7.088 10.706 -3.247 1.00 84.94 78 GLU A N 1
ATOM 645 C CA . GLU A 1 78 ? 7.276 11.282 -4.584 1.00 84.94 78 GLU A CA 1
ATOM 646 C C . GLU A 1 78 ? 6.143 12.230 -4.993 1.00 84.94 78 GLU A C 1
ATOM 648 O O . GLU A 1 78 ? 6.401 13.326 -5.488 1.00 84.94 78 GLU A O 1
ATOM 653 N N . LEU A 1 79 ? 4.887 11.835 -4.771 1.00 84.06 79 LEU A N 1
ATOM 654 C CA . LEU A 1 79 ? 3.716 12.596 -5.223 1.00 84.06 79 LEU A CA 1
ATOM 655 C C . LEU A 1 79 ? 3.160 13.558 -4.165 1.00 84.06 79 LEU A C 1
ATOM 657 O O . LEU A 1 79 ? 2.376 14.453 -4.486 1.00 84.06 79 LEU A O 1
ATOM 661 N N . GLY A 1 80 ? 3.551 13.373 -2.902 1.00 83.31 80 GLY A N 1
ATOM 662 C CA . GLY A 1 80 ? 2.876 13.961 -1.748 1.00 83.31 80 GLY A CA 1
ATOM 663 C C . GLY A 1 80 ? 1.561 13.236 -1.443 1.00 83.31 80 GLY A C 1
ATOM 664 O O . GLY A 1 80 ? 0.857 12.799 -2.345 1.00 83.31 80 GLY A O 1
ATOM 665 N N . GLY A 1 81 ? 1.204 13.084 -0.166 1.00 89.56 81 GLY A N 1
ATOM 666 C CA . GLY A 1 81 ? -0.067 12.467 0.229 1.00 89.56 81 GLY A CA 1
ATOM 667 C C . GLY A 1 81 ? 0.015 11.654 1.515 1.00 89.56 81 GLY A C 1
ATOM 668 O O . GLY A 1 81 ? 0.924 11.829 2.328 1.00 89.56 81 GLY A O 1
ATOM 669 N N . THR A 1 82 ? -0.953 10.757 1.696 1.00 92.06 82 THR A N 1
ATOM 670 C CA . THR A 1 82 ? -1.072 9.874 2.860 1.00 92.06 82 THR A CA 1
ATOM 671 C C . THR A 1 82 ? -1.414 8.446 2.444 1.00 92.06 82 THR A C 1
ATOM 673 O O . THR A 1 82 ? -2.133 8.224 1.471 1.00 92.06 82 THR A O 1
ATOM 676 N N . VAL A 1 83 ? -0.932 7.470 3.214 1.00 92.38 83 VAL A N 1
ATOM 677 C CA . VAL A 1 83 ? -1.285 6.056 3.042 1.00 92.38 83 VAL A CA 1
ATOM 678 C C . VAL A 1 83 ? -2.487 5.724 3.921 1.00 92.38 83 VAL A C 1
ATOM 680 O O . VAL A 1 83 ? -2.460 5.959 5.129 1.00 92.38 83 VAL A O 1
ATOM 683 N N . GLU A 1 84 ? -3.520 5.143 3.328 1.00 90.19 84 GLU A N 1
ATOM 684 C CA . GLU A 1 84 ? -4.691 4.620 4.025 1.00 90.19 84 GLU A CA 1
ATOM 685 C C . GLU A 1 84 ? -4.615 3.097 4.104 1.00 90.19 84 GLU A C 1
ATOM 687 O O . GLU A 1 84 ? -4.366 2.433 3.100 1.00 90.19 84 GLU A O 1
ATOM 692 N N . LYS A 1 85 ? -4.858 2.532 5.288 1.00 88.25 85 LYS A N 1
ATOM 693 C CA . LYS A 1 85 ? -5.069 1.089 5.439 1.00 88.25 85 LYS A CA 1
ATOM 694 C C . LYS A 1 85 ? -6.500 0.751 4.999 1.00 88.25 85 LYS A C 1
ATOM 696 O O . LYS A 1 85 ? -7.429 1.481 5.357 1.00 88.25 85 LYS A O 1
ATOM 701 N N . VAL A 1 86 ? -6.642 -0.294 4.190 1.00 80.06 86 VAL A N 1
ATOM 702 C CA . VAL A 1 86 ? -7.919 -0.853 3.719 1.00 80.06 86 VAL A CA 1
ATOM 703 C C . VAL A 1 86 ? -8.411 -1.887 4.711 1.00 80.06 86 VAL A C 1
ATOM 705 O O . VAL A 1 86 ? -7.560 -2.650 5.222 1.00 80.06 86 VAL A O 1
#

Organism: NCBI:txid71452

Sequence (86 aa):
PYCGTPLDDDFPKYKTHFTELHIPDEVEEEPKYRVNIGGLYLKEPLADTNDFTISMTWNKDYAYPFDSWNMAREHTSELGGTVEKV

Foldseek 3Di:
DDPDDDDDPCPPPPPPPPDPPPPPPPPPDQWWKWWDDPQKTFQDQDDPPPPPDTDIHNDPVSHDTDSDPVSSVVVCVVRPGDMDID